Protein AF-A0A842V080-F1 (afdb_monomer)

Structure (mmCIF, N/CA/C/O backbone):
data_AF-A0A842V080-F1
#
_entry.id   AF-A0A842V080-F1
#
loop_
_atom_site.group_PDB
_atom_site.id
_atom_site.type_symbol
_atom_site.label_atom_id
_atom_site.label_alt_id
_atom_site.label_comp_id
_atom_site.label_asym_id
_atom_site.label_entity_id
_atom_site.label_seq_id
_atom_site.pdbx_PDB_ins_code
_atom_site.Cartn_x
_atom_site.Cartn_y
_atom_site.Cartn_z
_atom_site.occupancy
_atom_site.B_iso_or_equiv
_atom_site.auth_seq_id
_atom_site.auth_comp_id
_atom_site.auth_asym_id
_atom_site.auth_atom_id
_atom_site.pdbx_PDB_model_num
ATOM 1 N N . MET A 1 1 ? 17.560 11.316 -9.567 1.00 42.59 1 MET A N 1
ATOM 2 C CA . MET A 1 1 ? 16.097 11.511 -9.511 1.00 42.59 1 MET A CA 1
ATOM 3 C C . MET A 1 1 ? 15.635 11.023 -8.155 1.00 42.59 1 MET A C 1
ATOM 5 O O . MET A 1 1 ? 15.729 9.832 -7.892 1.00 42.59 1 MET A O 1
ATOM 9 N N . ASN A 1 2 ? 15.284 11.949 -7.268 1.00 47.25 2 ASN A N 1
ATOM 10 C CA . ASN A 1 2 ? 14.762 11.641 -5.942 1.00 47.25 2 ASN A CA 1
ATOM 11 C C . ASN A 1 2 ? 13.241 11.558 -6.102 1.00 47.25 2 ASN A C 1
ATOM 13 O O . ASN A 1 2 ? 12.605 12.591 -6.275 1.00 47.25 2 ASN A O 1
ATOM 17 N N . TYR A 1 3 ? 12.689 10.347 -6.185 1.00 57.44 3 TYR A N 1
ATOM 18 C CA . TYR A 1 3 ? 11.239 10.168 -6.212 1.00 57.44 3 TYR A CA 1
ATOM 19 C C . TYR A 1 3 ? 10.717 10.435 -4.804 1.00 57.44 3 TYR A C 1
ATOM 21 O O . TYR A 1 3 ? 11.013 9.665 -3.887 1.00 57.44 3 TYR A O 1
ATOM 29 N N . ASP A 1 4 ? 9.987 11.533 -4.632 1.00 68.69 4 ASP A N 1
ATOM 30 C CA . ASP A 1 4 ? 9.232 11.759 -3.410 1.00 68.69 4 ASP A CA 1
ATOM 31 C C . ASP A 1 4 ? 7.917 10.982 -3.522 1.00 68.69 4 ASP A C 1
ATOM 33 O O . ASP A 1 4 ? 7.100 11.238 -4.401 1.00 68.69 4 ASP A O 1
ATOM 37 N N . LEU A 1 5 ? 7.779 9.932 -2.713 1.00 73.00 5 LEU A N 1
ATOM 38 C CA . LEU A 1 5 ? 6.614 9.044 -2.735 1.00 73.00 5 LEU A CA 1
ATOM 39 C C . LEU A 1 5 ? 5.442 9.605 -1.917 1.00 73.00 5 LEU A C 1
ATOM 41 O O . LEU A 1 5 ? 4.479 8.871 -1.709 1.00 73.00 5 LEU A O 1
ATOM 45 N N . GLU A 1 6 ? 5.559 10.837 -1.399 1.00 82.50 6 GLU A N 1
ATOM 46 C CA . GLU A 1 6 ? 4.552 11.523 -0.580 1.00 82.50 6 GLU A CA 1
ATOM 47 C C . GLU A 1 6 ? 3.910 10.592 0.464 1.00 82.50 6 GLU A C 1
ATOM 49 O O . GLU A 1 6 ? 2.690 10.505 0.603 1.00 82.50 6 GLU A O 1
ATOM 54 N N . LEU A 1 7 ? 4.740 9.832 1.193 1.00 84.69 7 LEU A N 1
ATOM 55 C CA . LEU A 1 7 ? 4.261 8.758 2.076 1.00 84.69 7 LEU A CA 1
ATOM 56 C C . LEU A 1 7 ? 3.323 9.265 3.178 1.00 84.69 7 LEU A C 1
ATOM 58 O O . LEU A 1 7 ? 2.465 8.514 3.634 1.00 84.69 7 LEU A O 1
ATOM 62 N N . GLU A 1 8 ? 3.480 10.519 3.604 1.00 87.12 8 GLU A N 1
ATOM 63 C CA . GLU A 1 8 ? 2.579 11.152 4.570 1.00 87.12 8 GLU A CA 1
ATOM 64 C C . GLU A 1 8 ? 1.172 11.313 3.989 1.00 87.12 8 GLU A C 1
ATOM 66 O O . GLU A 1 8 ? 0.203 10.872 4.603 1.00 87.12 8 GLU A O 1
ATOM 71 N N . ARG A 1 9 ? 1.067 11.814 2.756 1.00 87.81 9 ARG A N 1
ATOM 72 C CA . ARG A 1 9 ? -0.207 11.955 2.047 1.00 87.81 9 ARG A CA 1
ATOM 73 C C . ARG A 1 9 ? -0.845 10.602 1.751 1.00 87.81 9 ARG A C 1
ATOM 75 O O . ARG A 1 9 ? -2.044 10.436 1.944 1.00 87.81 9 ARG A O 1
ATOM 82 N N . VAL A 1 10 ? -0.044 9.611 1.349 1.00 88.88 10 VAL A N 1
ATOM 83 C CA . VAL A 1 10 ? -0.511 8.224 1.181 1.00 88.88 10 VAL A CA 1
ATOM 84 C C . VAL A 1 10 ? -1.133 7.708 2.474 1.00 88.88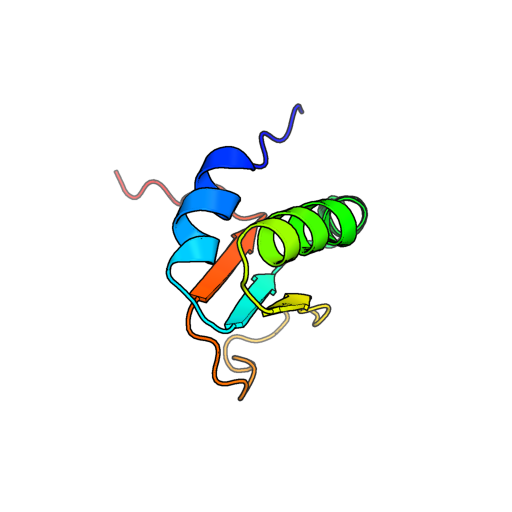 10 VAL A C 1
ATOM 86 O O . VAL A 1 10 ? -2.194 7.099 2.433 1.00 88.88 10 VAL A O 1
ATOM 89 N N . LYS A 1 11 ? -0.496 7.961 3.621 1.00 89.94 11 LYS A N 1
ATOM 90 C CA . LYS A 1 11 ? -1.003 7.536 4.927 1.00 89.94 11 LYS A CA 1
ATOM 91 C C . LYS A 1 11 ? -2.320 8.228 5.287 1.00 89.94 11 LYS A C 1
ATOM 93 O O . LYS A 1 11 ? -3.233 7.562 5.767 1.00 89.94 11 LYS A O 1
ATOM 98 N N . GLU A 1 12 ? -2.416 9.538 5.068 1.00 91.38 12 GLU A N 1
ATOM 99 C CA . GLU A 1 12 ? -3.632 10.310 5.356 1.00 91.38 12 GLU A CA 1
ATOM 100 C C . GLU A 1 12 ? -4.823 9.877 4.498 1.00 91.38 12 GLU A C 1
ATOM 102 O O . GLU A 1 12 ? -5.930 9.734 5.017 1.00 91.38 12 GLU A O 1
ATOM 107 N N . GLU A 1 13 ? -4.607 9.651 3.201 1.00 89.62 13 GLU A N 1
ATOM 108 C CA . GLU A 1 13 ? -5.669 9.225 2.288 1.00 89.62 13 GLU A CA 1
ATOM 109 C C . GLU A 1 13 ? -6.039 7.755 2.504 1.00 89.62 13 GLU A C 1
ATOM 111 O O . GLU A 1 13 ? -7.221 7.417 2.521 1.00 89.62 13 GLU A O 1
ATOM 116 N N . ALA A 1 14 ? -5.052 6.888 2.755 1.00 90.50 14 ALA A N 1
ATOM 117 C CA . ALA A 1 14 ? -5.296 5.483 3.065 1.00 90.50 14 ALA A CA 1
ATOM 118 C C . ALA A 1 14 ? -6.141 5.307 4.328 1.00 90.50 14 ALA A C 1
ATOM 120 O O . ALA A 1 14 ? -7.030 4.471 4.339 1.00 90.50 14 ALA A O 1
ATOM 121 N N . GLY A 1 15 ? -5.938 6.129 5.363 1.00 89.56 15 GLY A N 1
ATOM 122 C CA . GLY A 1 15 ? -6.743 6.068 6.589 1.00 89.56 15 GLY A CA 1
ATOM 123 C C . GLY A 1 15 ? -8.229 6.416 6.405 1.00 89.56 15 GLY A C 1
ATOM 124 O O . GLY A 1 15 ? -9.000 6.299 7.356 1.00 89.56 15 GLY A O 1
ATOM 125 N N . LYS A 1 16 ? -8.641 6.865 5.212 1.00 90.38 16 LYS A N 1
ATOM 126 C CA . LYS A 1 16 ? -10.038 7.164 4.855 1.00 90.38 16 LYS A CA 1
ATOM 127 C C . LYS A 1 16 ? -10.692 6.057 4.015 1.00 90.38 16 LYS A C 1
ATOM 129 O O . LYS A 1 16 ? -11.865 6.192 3.679 1.00 90.38 16 LYS A O 1
ATOM 134 N N . ALA A 1 17 ? -9.947 5.012 3.663 1.00 91.25 17 ALA A N 1
ATOM 135 C CA . ALA A 1 17 ? -10.355 3.919 2.788 1.00 91.25 17 ALA A CA 1
ATOM 136 C C . ALA A 1 17 ? -10.245 2.575 3.524 1.00 91.25 17 ALA A C 1
ATOM 138 O O . ALA A 1 17 ? -9.397 2.424 4.400 1.00 91.25 17 ALA A O 1
ATOM 139 N N . ASP A 1 18 ? -11.076 1.595 3.162 1.00 89.00 18 ASP A N 1
ATOM 140 C CA . ASP A 1 18 ? -10.959 0.234 3.700 1.00 89.00 18 ASP A CA 1
ATOM 141 C C . ASP A 1 18 ? -9.920 -0.554 2.893 1.00 89.00 18 ASP A C 1
ATOM 143 O O . ASP A 1 18 ? -9.001 -1.147 3.456 1.00 89.00 18 ASP A O 1
ATOM 147 N N . THR A 1 19 ? -9.982 -0.451 1.558 1.00 88.75 19 THR A N 1
ATOM 148 C CA . THR A 1 19 ? -9.028 -1.103 0.652 1.00 88.75 19 THR A CA 1
ATOM 149 C C . THR A 1 19 ? -8.361 -0.126 -0.319 1.00 88.75 19 THR A C 1
ATOM 151 O O . THR A 1 19 ? -9.023 0.652 -1.010 1.00 88.75 19 THR A O 1
ATOM 154 N N . VAL A 1 20 ? -7.029 -0.196 -0.424 1.00 91.31 20 VAL A N 1
ATOM 155 C CA . VAL A 1 20 ? -6.213 0.703 -1.254 1.00 91.31 20 VAL A CA 1
ATOM 156 C C . VAL A 1 20 ? -5.423 -0.080 -2.297 1.00 91.31 20 VAL A C 1
ATOM 158 O O . VAL A 1 20 ? -4.500 -0.829 -1.974 1.00 91.31 20 VAL A O 1
ATOM 161 N N . LEU A 1 21 ? -5.727 0.151 -3.570 1.00 89.31 21 LEU A N 1
ATOM 162 C CA . LEU A 1 21 ? -5.011 -0.413 -4.706 1.00 89.31 21 LEU A CA 1
ATOM 163 C C . LEU A 1 21 ? -3.809 0.465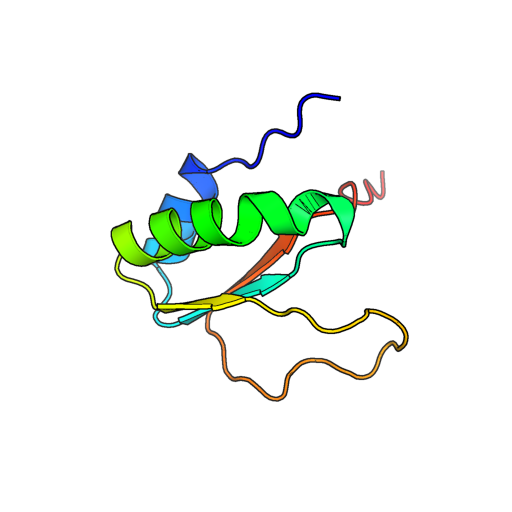 -5.079 1.00 89.31 21 LEU A C 1
ATOM 165 O O . LEU A 1 21 ? -3.924 1.675 -5.239 1.00 89.31 21 LEU A O 1
ATOM 169 N N . ILE A 1 22 ? -2.643 -0.148 -5.249 1.00 88.25 22 ILE A N 1
ATOM 170 C CA . ILE A 1 22 ? -1.369 0.518 -5.522 1.00 88.25 22 ILE A CA 1
ATOM 171 C C . ILE A 1 22 ? -0.895 0.102 -6.913 1.00 88.25 22 ILE A C 1
ATOM 173 O O . ILE A 1 22 ? -0.534 -1.058 -7.123 1.00 88.25 22 ILE A O 1
ATOM 177 N N . GLN A 1 23 ? -0.829 1.046 -7.849 1.00 86.12 23 GLN A N 1
ATOM 178 C CA . GLN A 1 23 ? -0.289 0.820 -9.189 1.00 86.12 23 GLN A CA 1
ATOM 179 C C . GLN A 1 23 ? 1.105 1.451 -9.304 1.00 86.12 23 GLN A C 1
ATOM 181 O O . GLN A 1 23 ? 1.290 2.639 -9.046 1.00 86.12 23 GLN A O 1
ATOM 186 N N . LEU A 1 24 ? 2.108 0.638 -9.656 1.00 82.12 24 LEU A N 1
ATOM 187 C CA . LEU A 1 24 ? 3.516 1.051 -9.709 1.00 82.12 24 LEU A CA 1
ATOM 188 C C . LEU A 1 24 ? 4.171 0.655 -11.043 1.00 82.12 24 LEU A C 1
ATOM 190 O O . LEU A 1 24 ? 4.025 -0.491 -11.484 1.00 82.12 24 LEU A O 1
ATOM 194 N N . PRO A 1 25 ? 4.986 1.533 -11.659 1.00 79.81 25 PRO A N 1
ATOM 195 C CA . PRO A 1 25 ? 5.793 1.184 -12.817 1.00 79.81 25 PRO A CA 1
ATOM 196 C C . PRO A 1 25 ? 6.907 0.223 -12.402 1.00 79.81 25 PRO A C 1
ATOM 198 O O . PRO A 1 25 ? 7.307 0.161 -11.237 1.00 79.81 25 PRO A O 1
ATOM 201 N N . ALA A 1 26 ? 7.480 -0.486 -13.378 1.00 77.44 26 ALA A N 1
ATOM 202 C CA . ALA A 1 26 ? 8.560 -1.449 -13.149 1.00 77.44 26 ALA A CA 1
ATOM 203 C C . ALA A 1 26 ? 9.719 -0.883 -12.300 1.00 77.44 26 ALA A C 1
ATOM 205 O O . ALA A 1 26 ? 10.230 -1.583 -11.429 1.00 77.44 26 ALA A O 1
ATOM 206 N N . GLY A 1 27 ? 10.075 0.394 -12.493 1.00 78.00 27 GLY A N 1
ATOM 207 C CA . GLY A 1 27 ? 11.149 1.067 -11.754 1.00 78.00 27 GLY A CA 1
ATOM 208 C C . GLY A 1 27 ? 10.844 1.401 -10.288 1.00 78.00 27 GLY A C 1
ATOM 209 O O . GLY A 1 27 ? 11.779 1.641 -9.531 1.00 78.00 27 GLY A O 1
ATOM 210 N N . LEU A 1 28 ? 9.574 1.390 -9.866 1.00 79.44 28 LEU A N 1
ATOM 211 C CA . LEU A 1 28 ? 9.158 1.709 -8.490 1.00 79.44 28 LEU A CA 1
ATOM 212 C C . LEU A 1 28 ? 8.637 0.490 -7.716 1.00 79.44 28 LEU A C 1
ATOM 214 O O . LEU A 1 28 ? 8.257 0.613 -6.553 1.00 79.44 28 LEU A O 1
ATOM 218 N N . ARG A 1 29 ? 8.672 -0.712 -8.308 1.00 80.44 29 ARG A N 1
ATOM 219 C CA . ARG A 1 29 ? 8.229 -1.954 -7.643 1.00 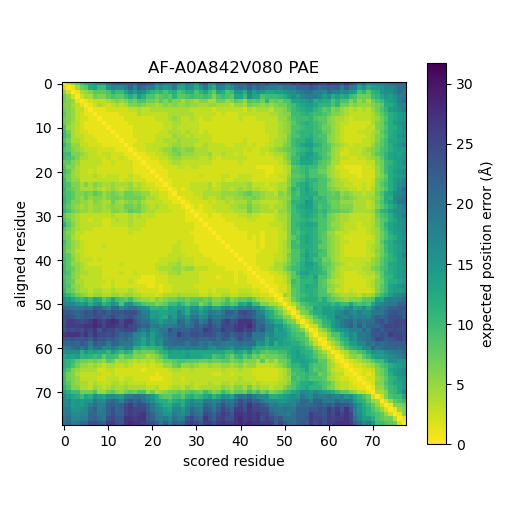80.44 29 ARG A CA 1
ATOM 220 C C . ARG A 1 29 ? 8.990 -2.248 -6.346 1.00 80.44 29 ARG A C 1
ATOM 222 O O . ARG A 1 29 ? 8.420 -2.827 -5.428 1.00 80.44 29 ARG A O 1
ATOM 229 N N . THR A 1 30 ? 10.243 -1.808 -6.228 1.00 84.06 30 THR A N 1
ATOM 230 C CA . THR A 1 30 ? 11.047 -1.919 -4.994 1.00 84.06 30 THR A CA 1
ATOM 231 C C . THR A 1 30 ? 10.454 -1.136 -3.820 1.00 84.06 30 THR A C 1
ATOM 233 O O . THR A 1 30 ? 10.667 -1.504 -2.667 1.00 84.06 30 THR A O 1
ATOM 236 N N . HIS A 1 31 ? 9.676 -0.087 -4.097 1.00 85.81 31 HIS A N 1
ATOM 237 C CA . HIS A 1 31 ? 8.998 0.727 -3.091 1.00 85.81 31 HIS A CA 1
ATOM 238 C C . HIS A 1 31 ? 7.594 0.216 -2.745 1.00 85.81 31 HIS A C 1
ATOM 240 O O . HIS A 1 31 ? 7.032 0.660 -1.745 1.00 85.81 31 HIS A O 1
ATOM 246 N N . ALA A 1 32 ? 7.055 -0.752 -3.498 1.00 86.31 32 ALA A N 1
ATOM 247 C CA . ALA A 1 32 ? 5.704 -1.284 -3.303 1.00 86.31 32 ALA A CA 1
ATOM 248 C C . ALA A 1 32 ? 5.464 -1.771 -1.872 1.00 86.31 32 ALA A C 1
ATOM 250 O O . ALA A 1 32 ? 4.484 -1.396 -1.238 1.00 86.31 32 ALA A O 1
ATOM 251 N N . LEU A 1 33 ? 6.410 -2.544 -1.331 1.00 88.19 33 LEU A N 1
ATOM 252 C CA . LEU A 1 33 ? 6.326 -3.070 0.032 1.00 88.19 33 LEU A CA 1
ATOM 253 C C . LEU A 1 33 ? 6.365 -1.960 1.089 1.00 88.19 33 LEU A C 1
ATOM 255 O O . LEU A 1 33 ? 5.704 -2.065 2.118 1.00 88.19 33 LEU A O 1
ATOM 259 N N . LYS A 1 34 ? 7.124 -0.884 0.837 1.00 89.88 34 LYS A N 1
ATOM 260 C CA . LYS A 1 34 ? 7.197 0.268 1.744 1.00 89.88 34 LYS A CA 1
ATOM 261 C C . LYS A 1 34 ? 5.859 1.007 1.783 1.00 89.88 34 LYS A C 1
ATOM 263 O O . LYS A 1 34 ? 5.387 1.331 2.864 1.00 89.88 34 LYS A O 1
ATOM 268 N N . ILE A 1 35 ? 5.258 1.239 0.618 1.00 89.25 35 ILE A N 1
ATOM 269 C CA . ILE A 1 35 ? 3.959 1.908 0.474 1.00 89.25 35 ILE A CA 1
ATOM 270 C C . ILE A 1 35 ? 2.853 1.059 1.110 1.00 89.25 35 ILE A C 1
ATOM 272 O O . ILE A 1 35 ? 2.100 1.557 1.939 1.00 89.25 35 ILE A O 1
ATOM 276 N N . ALA A 1 36 ? 2.821 -0.241 0.804 1.00 90.81 36 ALA A N 1
ATOM 277 C CA . ALA A 1 36 ? 1.860 -1.174 1.383 1.00 90.81 36 ALA A CA 1
ATOM 278 C C . ALA A 1 36 ? 1.934 -1.200 2.915 1.00 90.81 36 ALA A C 1
ATOM 280 O O . ALA A 1 36 ? 0.910 -1.155 3.587 1.00 90.81 36 ALA A O 1
ATOM 281 N N . ARG A 1 37 ? 3.146 -1.194 3.482 1.00 92.56 37 ARG A N 1
ATOM 282 C CA . ARG A 1 37 ? 3.324 -1.113 4.933 1.00 92.56 37 ARG A CA 1
ATOM 283 C C . ARG A 1 37 ? 2.727 0.172 5.517 1.00 92.56 37 ARG A C 1
ATOM 285 O O . ARG A 1 37 ? 2.041 0.095 6.525 1.00 92.56 37 ARG A O 1
ATOM 292 N N . VAL A 1 38 ? 2.958 1.326 4.890 1.00 92.75 38 VAL A N 1
ATOM 293 C CA . VAL A 1 38 ? 2.407 2.613 5.355 1.00 92.75 38 VAL A CA 1
ATOM 294 C C . VAL A 1 38 ? 0.877 2.615 5.328 1.00 92.75 38 VAL A C 1
ATOM 296 O O . VAL A 1 38 ? 0.260 3.075 6.283 1.00 92.75 38 VAL A O 1
ATOM 299 N N . ILE A 1 39 ? 0.278 2.070 4.268 1.00 92.38 39 ILE A N 1
ATOM 300 C CA . ILE A 1 39 ? -1.179 1.921 4.125 1.00 92.38 39 ILE A CA 1
ATOM 301 C C . ILE A 1 39 ? -1.735 0.999 5.215 1.00 92.38 39 ILE A C 1
ATOM 303 O O . ILE A 1 39 ? -2.712 1.339 5.876 1.00 92.38 39 ILE A O 1
ATOM 307 N N . ASN A 1 40 ? -1.063 -0.124 5.469 1.00 92.31 40 ASN A N 1
ATOM 308 C CA . ASN A 1 40 ? -1.453 -1.039 6.535 1.00 92.31 40 ASN A CA 1
ATOM 309 C C . ASN A 1 40 ? -1.353 -0.384 7.925 1.00 92.31 40 ASN A C 1
ATOM 311 O O . ASN A 1 40 ? -2.259 -0.520 8.740 1.00 92.31 40 ASN A O 1
ATOM 315 N N . GLU A 1 41 ? -0.301 0.404 8.174 1.00 93.50 41 GLU A N 1
ATOM 316 C CA . GLU A 1 41 ? -0.153 1.207 9.398 1.00 93.50 41 GLU A CA 1
ATOM 317 C C . GLU A 1 41 ? -1.203 2.330 9.517 1.00 93.50 41 GLU A C 1
ATOM 319 O O . GLU A 1 41 ? -1.423 2.839 10.617 1.00 93.50 41 GLU A O 1
ATOM 324 N N . ALA A 1 42 ? -1.848 2.728 8.415 1.00 91.62 42 ALA A N 1
ATOM 325 C CA . ALA A 1 42 ? -2.973 3.664 8.410 1.00 91.62 42 ALA A CA 1
ATOM 326 C C . ALA A 1 42 ? -4.320 2.992 8.738 1.00 91.62 42 ALA A C 1
ATOM 328 O O . ALA A 1 42 ? -5.285 3.698 9.017 1.00 91.62 42 ALA A O 1
ATOM 329 N N . GLY A 1 43 ? -4.374 1.655 8.748 1.00 92.00 43 GLY A N 1
ATOM 330 C CA . GLY A 1 43 ? -5.580 0.875 9.033 1.00 92.00 43 GLY A CA 1
ATOM 331 C C . GLY A 1 43 ? -6.335 0.375 7.801 1.00 92.00 43 GLY A C 1
ATOM 33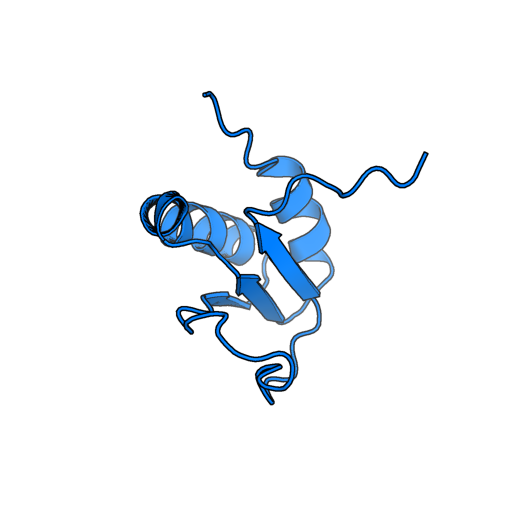2 O O . GLY A 1 43 ? -7.419 -0.169 7.972 1.00 92.00 43 GLY A O 1
ATOM 333 N N . ALA A 1 44 ? -5.771 0.523 6.601 1.00 93.25 44 ALA A N 1
ATOM 334 C CA . ALA A 1 44 ? -6.375 0.058 5.354 1.00 93.25 44 ALA A CA 1
ATOM 335 C C . ALA A 1 44 ? -5.664 -1.182 4.791 1.00 93.25 44 ALA A C 1
ATOM 337 O O . ALA A 1 44 ? -4.494 -1.442 5.095 1.00 93.25 44 ALA A O 1
ATOM 338 N N . GLU A 1 45 ? -6.344 -1.938 3.932 1.00 91.38 45 GLU A N 1
ATOM 339 C CA . GLU A 1 45 ? -5.789 -3.109 3.257 1.00 91.38 45 GLU A CA 1
ATOM 340 C C . GLU A 1 45 ? -5.051 -2.710 1.962 1.00 91.38 45 GLU A C 1
ATOM 342 O O . GLU A 1 45 ? -5.676 -2.239 1.009 1.00 91.38 45 GLU A O 1
ATOM 347 N N . PRO A 1 46 ? -3.714 -2.870 1.884 1.00 91.69 46 PRO A N 1
ATOM 348 C CA . PRO A 1 46 ? -2.961 -2.558 0.675 1.00 91.69 46 PRO A CA 1
ATOM 349 C C . PRO A 1 46 ? -3.022 -3.694 -0.353 1.00 91.69 46 PRO A C 1
ATOM 351 O O . PRO A 1 46 ? -2.648 -4.832 -0.069 1.00 91.69 46 PRO A O 1
ATOM 354 N N . VAL A 1 47 ? -3.339 -3.358 -1.601 1.00 89.00 47 VAL A N 1
ATOM 355 C CA . VAL A 1 47 ? -3.354 -4.290 -2.734 1.00 89.00 47 VAL A CA 1
ATOM 356 C C . VAL A 1 47 ? -2.368 -3.802 -3.784 1.00 89.00 47 VAL A C 1
ATOM 358 O O . VAL A 1 47 ? -2.531 -2.732 -4.354 1.00 89.00 47 VAL A O 1
ATOM 361 N N . ILE A 1 48 ? -1.308 -4.562 -4.056 1.00 86.38 48 ILE A N 1
ATOM 362 C CA . ILE A 1 48 ? -0.298 -4.163 -5.048 1.00 86.38 48 ILE A CA 1
ATOM 363 C C . ILE A 1 48 ? -0.693 -4.705 -6.423 1.00 86.38 48 ILE A C 1
ATOM 365 O O . ILE A 1 48 ? -0.628 -5.911 -6.667 1.00 86.38 48 ILE A O 1
ATOM 369 N N . TRP A 1 49 ? -1.025 -3.811 -7.353 1.00 81.00 49 TRP A N 1
ATOM 370 C CA . TRP A 1 49 ? -1.279 -4.159 -8.746 1.00 81.00 49 TRP A CA 1
ATOM 371 C C . TRP A 1 49 ? 0.035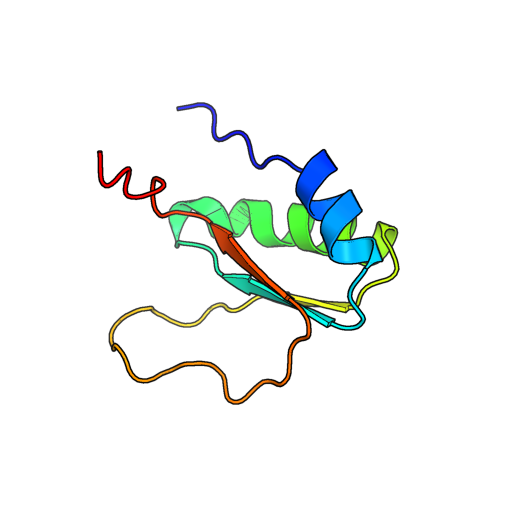 -4.299 -9.522 1.00 81.00 49 TRP A C 1
ATOM 373 O O . TRP A 1 49 ? 0.693 -3.317 -9.873 1.00 81.00 49 TRP A O 1
ATOM 383 N N . ALA A 1 50 ? 0.427 -5.543 -9.804 1.00 67.81 50 ALA A N 1
ATOM 384 C CA . ALA A 1 50 ? 1.649 -5.875 -10.543 1.00 67.81 50 ALA A CA 1
ATOM 385 C C . ALA A 1 50 ? 1.439 -6.078 -12.061 1.00 67.81 50 ALA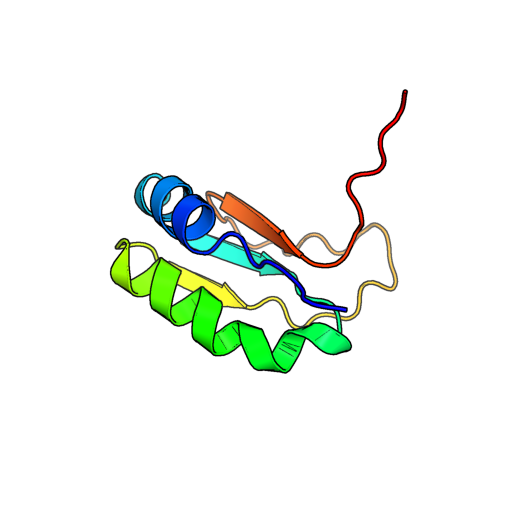 A C 1
ATOM 387 O O . ALA A 1 50 ? 2.390 -6.463 -12.759 1.00 67.81 50 ALA A O 1
ATOM 388 N N . GLY A 1 51 ? 0.223 -5.832 -12.567 1.00 62.84 51 GLY A N 1
ATOM 389 C CA . GLY A 1 51 ? -0.142 -5.991 -13.976 1.00 62.84 51 GLY A CA 1
ATOM 390 C C . GLY A 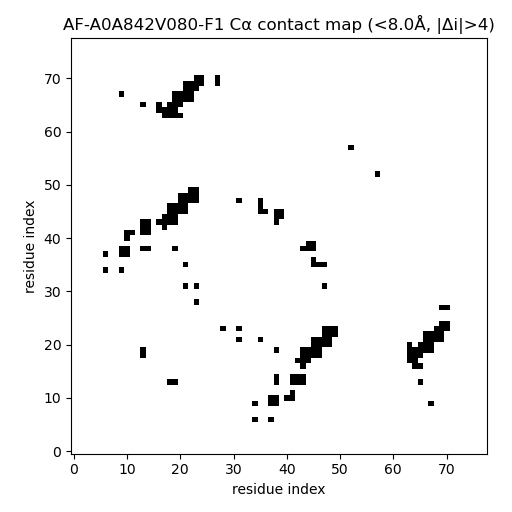1 51 ? 0.685 -5.103 -14.911 1.00 62.84 51 GLY A C 1
ATOM 391 O O . GLY A 1 51 ? 1.150 -4.027 -14.535 1.00 62.84 51 GLY A O 1
ATOM 392 N N . SER A 1 52 ? 0.916 -5.568 -16.141 1.00 49.66 52 SER A N 1
ATOM 393 C CA . SER A 1 52 ? 1.529 -4.737 -17.183 1.00 49.66 52 SER A CA 1
ATOM 394 C C . SER A 1 52 ? 0.472 -3.797 -17.759 1.00 49.66 52 SER A C 1
ATOM 396 O O . SER A 1 52 ? -0.487 -4.271 -18.359 1.00 49.66 52 SER A O 1
ATOM 398 N N . CYS A 1 53 ? 0.651 -2.480 -17.631 1.00 49.59 53 CYS A N 1
ATOM 399 C CA . CYS A 1 53 ? -0.181 -1.481 -18.311 1.00 49.59 53 CYS A CA 1
ATOM 400 C C . CYS A 1 53 ? 0.067 -1.507 -19.834 1.00 49.59 53 CYS A C 1
ATOM 402 O O . CYS A 1 53 ? 0.775 -0.655 -20.362 1.00 49.59 53 CYS A O 1
ATOM 404 N N . TYR A 1 54 ? -0.480 -2.504 -20.539 1.00 44.88 54 TYR A N 1
ATOM 405 C CA . TYR A 1 54 ? -0.430 -2.632 -22.006 1.00 44.88 54 TYR A CA 1
ATOM 406 C C . TYR A 1 54 ? -1.814 -2.580 -22.678 1.00 44.88 54 TYR A C 1
ATOM 408 O O . TYR A 1 54 ? -1.941 -2.922 -23.852 1.00 44.88 54 TYR A O 1
ATOM 416 N N . GLY A 1 55 ? -2.862 -2.121 -21.988 1.00 38.72 55 GLY A N 1
ATOM 417 C CA . GLY A 1 55 ? -4.178 -1.977 -22.609 1.00 38.72 55 GLY A CA 1
ATOM 418 C C . GLY A 1 55 ? -5.153 -1.161 -21.772 1.00 38.72 55 GLY A C 1
ATOM 419 O O . GLY A 1 55 ? -5.319 -1.410 -20.585 1.00 38.72 55 GLY A O 1
ATOM 420 N N . ALA A 1 56 ? -5.820 -0.203 -22.415 1.00 40.34 56 ALA A N 1
ATOM 421 C CA . ALA A 1 56 ? -6.812 0.716 -21.851 1.00 40.34 56 ALA A CA 1
ATOM 422 C C . ALA A 1 56 ? -8.147 0.045 -21.434 1.00 40.34 56 ALA A C 1
ATOM 424 O O . ALA A 1 56 ? -9.204 0.660 -21.529 1.00 40.34 56 ALA A O 1
ATOM 425 N N . CYS A 1 57 ? -8.122 -1.226 -21.023 1.00 43.38 57 CYS A N 1
ATOM 426 C CA . CYS A 1 57 ? -9.321 -2.002 -20.693 1.00 43.38 57 CYS A CA 1
ATOM 427 C C . CYS A 1 57 ? -9.099 -3.043 -19.579 1.00 43.38 57 CYS A C 1
ATOM 429 O O . CYS A 1 57 ? -9.903 -3.952 -19.434 1.00 43.38 57 CYS A O 1
ATOM 431 N N . ASP A 1 58 ? -8.020 -2.917 -18.802 1.00 45.69 58 ASP A N 1
ATOM 432 C CA . ASP A 1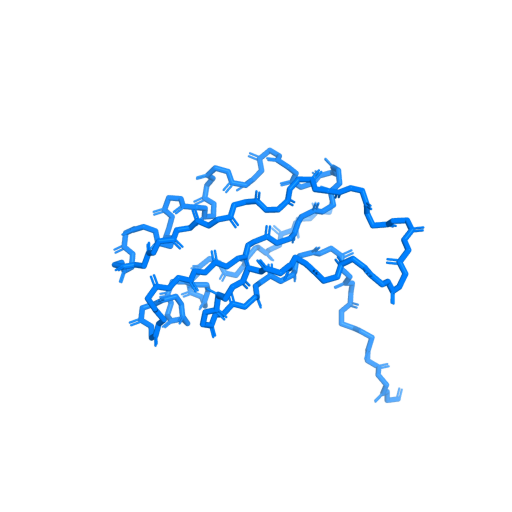 58 ? -7.734 -3.781 -17.649 1.00 45.69 58 ASP A CA 1
ATOM 433 C C . ASP A 1 58 ? -7.705 -2.904 -16.387 1.00 45.69 58 ASP A C 1
ATOM 435 O O . ASP A 1 58 ? -6.680 -2.720 -15.731 1.00 45.69 58 ASP A O 1
ATOM 439 N N . LEU A 1 59 ? -8.836 -2.245 -16.108 1.00 50.91 59 LEU A N 1
ATOM 440 C CA . LEU A 1 59 ? -9.114 -1.865 -14.729 1.00 50.91 59 LEU A CA 1
ATOM 441 C C . LEU A 1 59 ? -9.294 -3.199 -14.003 1.00 50.91 59 LEU A C 1
ATOM 443 O O . LEU A 1 59 ? -10.148 -3.972 -14.444 1.00 50.91 59 LEU A O 1
ATOM 447 N N . PRO A 1 60 ? -8.498 -3.518 -12.971 1.00 52.12 60 PRO A N 1
ATOM 448 C CA . PRO A 1 60 ? -8.842 -4.617 -12.091 1.00 52.12 60 PRO A CA 1
ATOM 449 C C . PRO A 1 60 ? -10.329 -4.534 -11.770 1.00 52.12 60 PRO A C 1
ATOM 451 O O . PRO A 1 60 ? -10.786 -3.501 -11.281 1.00 52.12 60 PRO A O 1
ATOM 454 N N . ASP A 1 61 ? -11.070 -5.607 -12.027 1.00 51.91 61 ASP A N 1
ATOM 455 C CA . ASP A 1 61 ? -12.382 -5.837 -11.421 1.00 51.91 61 ASP A CA 1
ATOM 456 C C . ASP A 1 61 ? -12.138 -6.139 -9.931 1.00 51.91 61 ASP A C 1
ATOM 458 O O . ASP A 1 61 ? -12.247 -7.260 -9.445 1.00 51.91 61 ASP A O 1
ATOM 462 N N . TYR A 1 62 ? -11.592 -5.143 -9.243 1.00 60.72 62 TYR A N 1
ATOM 463 C CA . TYR A 1 62 ? -11.234 -5.163 -7.847 1.00 60.72 62 TYR A CA 1
ATOM 464 C C . TYR A 1 62 ? -11.870 -3.916 -7.261 1.00 60.72 62 TYR A C 1
ATOM 466 O O . TYR A 1 62 ? -11.451 -2.794 -7.554 1.00 60.72 62 TYR A O 1
ATOM 474 N N . GLU A 1 63 ? -12.921 -4.121 -6.479 1.00 65.44 63 GLU A N 1
ATOM 475 C CA . GLU A 1 63 ? -13.564 -3.054 -5.727 1.00 65.44 63 GLU A CA 1
ATOM 476 C C . GLU A 1 63 ? -12.572 -2.563 -4.664 1.00 65.44 63 GLU A C 1
ATOM 478 O O . GLU A 1 63 ? -12.424 -3.156 -3.600 1.00 65.44 63 GLU A O 1
ATOM 483 N N . CYS A 1 64 ? -11.819 -1.512 -4.990 1.00 76.56 64 CYS A N 1
ATOM 484 C CA . CYS A 1 64 ? -11.017 -0.763 -4.031 1.00 76.56 64 CYS A CA 1
ATOM 485 C C . CYS A 1 64 ? -11.656 0.601 -3.778 1.00 76.56 64 CYS A C 1
ATOM 487 O O . CYS A 1 64 ? -12.099 1.268 -4.715 1.00 76.56 64 CYS A O 1
ATOM 489 N N . ASP A 1 65 ? -11.628 1.054 -2.529 1.00 83.62 65 ASP A N 1
ATOM 490 C CA . ASP A 1 65 ? -12.091 2.389 -2.146 1.00 83.62 65 ASP A CA 1
ATOM 491 C C . ASP A 1 65 ? -11.155 3.495 -2.653 1.00 83.62 65 ASP A C 1
ATOM 493 O O . ASP A 1 65 ? -11.587 4.625 -2.887 1.00 83.62 65 ASP A O 1
ATOM 497 N N . LEU A 1 66 ? -9.866 3.182 -2.835 1.00 86.69 66 LEU A N 1
ATOM 498 C CA . LEU A 1 66 ? -8.853 4.141 -3.266 1.00 86.69 66 LEU A CA 1
ATOM 499 C C . LEU A 1 66 ? -7.823 3.500 -4.205 1.00 86.69 66 LEU A C 1
ATOM 501 O O . LEU A 1 66 ? -7.233 2.474 -3.882 1.00 86.69 66 LEU A O 1
ATOM 505 N N . LEU A 1 67 ? -7.545 4.151 -5.338 1.00 87.12 67 LEU A N 1
ATOM 506 C CA . LEU A 1 67 ? -6.438 3.809 -6.236 1.00 87.12 67 LEU A CA 1
ATOM 507 C C . LEU A 1 67 ? -5.328 4.856 -6.113 1.00 87.12 67 LEU A C 1
ATOM 509 O O . LEU A 1 67 ? -5.540 6.033 -6.398 1.00 87.12 67 LEU A O 1
ATOM 513 N N . ILE A 1 68 ? -4.125 4.410 -5.759 1.00 84.94 68 ILE A N 1
ATOM 514 C CA . ILE A 1 68 ? -2.912 5.226 -5.743 1.00 84.94 68 ILE A CA 1
ATOM 515 C C . ILE A 1 68 ? -2.019 4.792 -6.903 1.00 84.94 68 ILE A C 1
ATOM 517 O O . ILE A 1 68 ? -1.429 3.708 -6.897 1.00 84.94 68 ILE A O 1
ATOM 521 N N . HIS A 1 69 ? -1.918 5.661 -7.906 1.00 84.00 69 HIS A N 1
ATOM 522 C CA . HIS A 1 69 ? -1.082 5.452 -9.083 1.00 84.00 69 HIS A CA 1
ATOM 523 C C . HIS A 1 69 ? 0.223 6.235 -8.975 1.00 84.00 69 HIS A C 1
ATOM 525 O O . HIS A 1 69 ? 0.219 7.459 -8.877 1.00 84.00 69 HIS A O 1
ATOM 531 N N . PHE A 1 70 ? 1.346 5.529 -9.039 1.00 77.75 70 PHE A N 1
ATOM 532 C CA . PHE A 1 70 ? 2.679 6.116 -9.086 1.00 77.75 70 PHE A CA 1
ATOM 533 C C . PHE A 1 70 ? 3.224 6.013 -10.510 1.00 77.75 70 PHE A C 1
ATOM 535 O O . PHE A 1 70 ? 2.970 5.032 -11.198 1.00 77.75 70 PHE A O 1
ATOM 542 N N . GLY A 1 71 ? 4.044 6.968 -10.950 1.00 66.19 71 GLY A N 1
ATOM 543 C CA . GLY A 1 71 ? 4.841 6.803 -12.173 1.00 66.19 71 GLY A CA 1
ATOM 544 C C . GLY A 1 71 ? 4.296 7.431 -13.450 1.00 66.19 71 GLY A C 1
ATOM 545 O O . GLY A 1 71 ? 4.913 7.243 -14.495 1.00 66.19 71 GLY A O 1
ATOM 546 N N . HIS A 1 7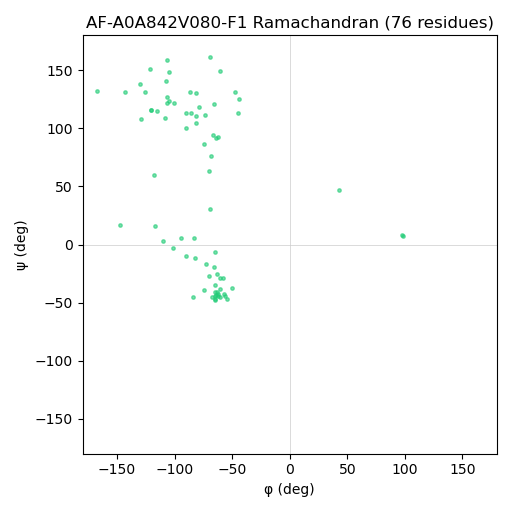2 ? 3.224 8.214 -13.384 1.00 56.34 72 HIS A N 1
ATOM 547 C CA . HIS A 1 72 ? 3.006 9.266 -14.371 1.00 56.34 72 HIS A CA 1
ATOM 548 C C . HIS A 1 72 ? 3.300 10.593 -13.680 1.00 56.34 72 HIS A C 1
ATOM 550 O O . HIS A 1 72 ? 2.770 10.840 -12.598 1.00 56.34 72 HIS A O 1
ATOM 556 N N . GLU A 1 73 ? 4.176 11.414 -14.272 1.00 46.75 73 GLU A N 1
ATOM 557 C CA . GLU A 1 73 ? 4.142 12.848 -13.985 1.00 46.75 73 GLU A CA 1
ATOM 558 C C . GLU A 1 73 ? 2.678 13.265 -14.111 1.00 46.75 73 GLU A C 1
ATOM 560 O O . GLU A 1 73 ? 2.009 12.851 -15.066 1.00 46.75 73 GLU A O 1
ATOM 565 N N . GLU A 1 74 ? 2.159 13.987 -13.117 1.00 44.69 74 GLU A N 1
ATOM 566 C CA . GLU A 1 74 ? 0.888 14.680 -13.270 1.00 44.69 74 GLU A CA 1
ATOM 567 C C . GLU A 1 74 ? 0.955 15.359 -14.635 1.00 44.69 74 GLU A C 1
ATOM 569 O O . GLU A 1 74 ? 1.824 16.199 -14.871 1.00 44.69 74 GLU A O 1
ATOM 574 N N . PHE A 1 75 ? 0.123 14.915 -15.578 1.00 42.19 75 PHE A N 1
ATOM 575 C CA . PHE A 1 75 ? -0.053 15.633 -16.823 1.00 42.19 75 PHE A CA 1
ATOM 576 C C . PHE A 1 75 ? -0.663 16.967 -16.400 1.00 42.19 75 PHE A C 1
ATOM 578 O O . PHE A 1 75 ? -1.880 17.087 -16.251 1.00 42.19 75 PHE A O 1
ATOM 585 N N . THR A 1 76 ? 0.187 17.961 -16.148 1.00 35.38 76 THR A N 1
ATOM 586 C CA . THR A 1 76 ? -0.205 19.354 -16.035 1.00 35.38 76 THR A CA 1
ATOM 587 C C . THR A 1 76 ? -0.775 19.715 -17.394 1.00 35.38 76 THR A C 1
ATOM 589 O O . THR A 1 76 ? -0.065 20.059 -18.333 1.00 35.38 76 THR A O 1
ATOM 592 N N . SER A 1 77 ? -2.088 19.566 -17.531 1.00 38.81 77 SER A N 1
ATOM 593 C CA . SER A 1 77 ? -2.826 20.304 -18.541 1.00 38.81 77 SER A CA 1
ATOM 594 C C . SER A 1 77 ? -2.915 21.734 -18.023 1.00 38.81 77 SER A C 1
ATOM 596 O O . SER A 1 77 ? -3.834 22.085 -17.285 1.00 38.81 77 SER A O 1
ATOM 598 N N . SER A 1 78 ? -1.900 22.540 -18.318 1.00 36.78 78 SER A N 1
ATOM 599 C CA . SER A 1 78 ? -1.943 24.001 -18.219 1.00 36.78 78 SER A CA 1
ATOM 600 C C . SER A 1 78 ? -1.098 24.602 -19.326 1.00 36.78 78 SER A C 1
ATOM 602 O O . SER A 1 78 ? 0.060 24.159 -19.479 1.00 36.78 78 SER A O 1
#

Mean predicted aligned error: 8.54 Å

Solvent-accessible surface area (backbone atoms only — not comparable to full-atom values): 4902 Å² total; per-residue (Å²): 136,86,83,81,78,53,62,66,59,48,25,63,56,27,51,77,31,64,30,35,35,36,38,52,42,86,91,46,53,86,47,46,66,59,51,36,48,44,20,42,76,35,71,13,48,56,41,78,48,81,73,80,93,82,60,102,79,70,72,71,98,60,97,48,74,36,79,49,77,50,83,67,78,81,81,74,86,120

Foldseek 3Di:
DDDDPVLVVLLVVLLVWQEEEEEDDPVCVVCLVVSQVSSVVSVHHYHYDPDDPPDPPCPPPDDTPYYDYPDDDPPPPD

Nearest PDB structures (foldseek):
  3lzc-assembly1_B  TM=7.898E-01  e=1.858E-02  Pyrococcus horikoshii
  2ffh-assembly1_A  TM=6.071E-01  e=1.541E+00  Thermus aquaticus
  2ng1-assembly1_A  TM=5.721E-01  e=2.303E+00  Thermus aquaticus
  3dnf-assembly1_A  TM=5.197E-01  e=2.815E+00  Aquifex aeolicus
  1ng1-assembly1_A  TM=5.860E-01  e=4.808E+00  Thermus aquaticus

Secondary structure (DSSP, 8-state):
------HHHHHHHHTT-SEEEEE--GGGGGGHHHHHHHHHHTTSEEEEE------TT---S---SEEEE-SS------

Radius of gyration: 12.61 Å; Cα contacts (8 Å, |Δi|>4): 95; chains: 1; bounding box: 30×30×32 Å

Sequence (78 aa):
MNYDLELERVKEEAGKADTVLIQLPAGLRTHALKIARVINEAGAEPVIWAGSCYGACDLPDYECDLLIHFGHEEFTSS

pLDDT: mean 74.72, std 18.65, range [35.38, 93.5]